Protein AF-A0A7W7WQP0-F1 (afdb_monomer_lite)

Radius of gyration: 25.25 Å; chains: 1; bounding box: 56×18×73 Å

Structure (mmCIF, N/CA/C/O backbone):
data_AF-A0A7W7WQP0-F1
#
_entry.id   AF-A0A7W7WQP0-F1
#
loop_
_atom_site.group_PDB
_atom_site.id
_atom_site.type_symbol
_atom_site.label_atom_id
_atom_site.label_alt_id
_atom_site.label_comp_id
_atom_site.label_asym_id
_atom_site.label_entity_id
_atom_site.label_seq_id
_atom_site.pdbx_PDB_ins_code
_atom_site.Cartn_x
_atom_site.Cartn_y
_atom_site.Cartn_z
_atom_site.occupancy
_atom_site.B_iso_or_equiv
_atom_site.auth_seq_id
_atom_site.auth_comp_id
_atom_site.auth_asym_id
_atom_site.auth_atom_id
_atom_site.pdbx_PDB_model_num
ATOM 1 N N . MET A 1 1 ? 35.896 7.680 -6.991 1.00 35.84 1 MET A N 1
ATOM 2 C CA . MET A 1 1 ? 34.998 7.372 -8.124 1.00 35.84 1 MET A CA 1
ATOM 3 C C . MET A 1 1 ? 33.809 6.607 -7.574 1.00 35.84 1 MET A C 1
ATOM 5 O O . MET A 1 1 ? 33.964 5.443 -7.231 1.00 35.84 1 MET A O 1
ATOM 9 N N . SER A 1 2 ? 32.664 7.264 -7.395 1.00 39.59 2 SER A N 1
ATOM 10 C CA . SER A 1 2 ? 31.436 6.576 -6.987 1.00 39.59 2 SER A CA 1
ATOM 11 C C . SER A 1 2 ? 30.884 5.863 -8.214 1.00 39.59 2 SER A C 1
ATOM 13 O O . SER A 1 2 ? 30.518 6.523 -9.184 1.00 39.59 2 SER A O 1
ATOM 15 N N . GLN A 1 3 ? 30.904 4.530 -8.215 1.00 43.81 3 GLN A N 1
ATOM 16 C CA . GLN A 1 3 ? 30.266 3.764 -9.283 1.00 43.81 3 GLN A CA 1
ATOM 17 C C . GLN A 1 3 ? 28.775 4.133 -9.292 1.00 43.81 3 GLN A C 1
ATOM 19 O O . GLN A 1 3 ? 28.167 4.142 -8.216 1.00 43.81 3 GLN A O 1
ATOM 24 N N . PRO A 1 4 ? 28.179 4.483 -10.447 1.00 50.22 4 PRO A N 1
ATOM 25 C CA . PRO A 1 4 ? 26.743 4.678 -10.508 1.00 50.22 4 PRO A CA 1
ATOM 26 C C . PRO A 1 4 ? 26.103 3.356 -10.095 1.00 50.22 4 PRO A C 1
ATOM 28 O O . PRO A 1 4 ? 26.334 2.321 -10.717 1.00 50.22 4 PRO A O 1
ATOM 31 N N . MET A 1 5 ? 25.348 3.385 -9.002 1.00 43.03 5 MET A N 1
ATOM 32 C CA . MET A 1 5 ? 24.528 2.261 -8.584 1.00 43.03 5 MET A CA 1
ATOM 33 C C . MET A 1 5 ? 23.465 2.068 -9.669 1.00 43.03 5 MET A C 1
ATOM 35 O O . MET A 1 5 ? 22.420 2.715 -9.649 1.00 43.03 5 MET A O 1
ATOM 39 N N . ILE A 1 6 ? 23.752 1.226 -10.663 1.00 59.53 6 ILE A N 1
ATOM 40 C CA . ILE A 1 6 ? 22.734 0.736 -11.586 1.00 59.53 6 ILE A CA 1
ATOM 41 C C . ILE A 1 6 ? 21.932 -0.265 -10.771 1.00 59.53 6 ILE A C 1
ATOM 43 O O . ILE A 1 6 ? 22.272 -1.442 -10.720 1.00 59.53 6 ILE A O 1
ATOM 47 N N . VAL A 1 7 ? 20.910 0.214 -10.063 1.00 62.53 7 V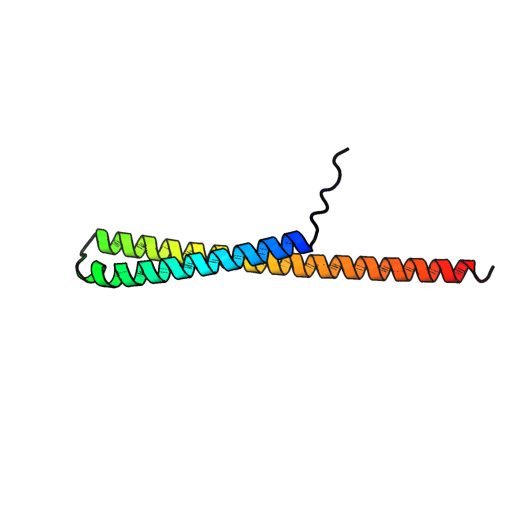AL A N 1
ATOM 48 C CA . VAL A 1 7 ? 19.912 -0.687 -9.494 1.00 62.53 7 VAL A CA 1
ATOM 49 C C . VAL A 1 7 ? 19.200 -1.321 -10.689 1.00 62.53 7 VAL A C 1
ATOM 51 O O . VAL A 1 7 ? 18.604 -0.588 -11.488 1.00 62.53 7 VAL A O 1
ATOM 54 N N . PRO A 1 8 ? 19.280 -2.648 -10.873 1.00 73.00 8 PRO A N 1
ATOM 55 C CA . PRO A 1 8 ? 18.591 -3.310 -11.964 1.00 73.00 8 PRO A CA 1
ATOM 56 C C . PRO A 1 8 ? 17.101 -2.973 -11.899 1.00 73.00 8 PRO A C 1
ATOM 58 O O . PRO A 1 8 ? 16.472 -3.093 -10.849 1.00 73.00 8 PRO A O 1
ATOM 61 N N . ILE A 1 9 ? 16.508 -2.577 -13.026 1.00 71.75 9 ILE A N 1
ATOM 62 C CA . ILE A 1 9 ? 15.070 -2.265 -13.127 1.00 71.75 9 ILE A CA 1
ATOM 63 C C . ILE A 1 9 ? 14.214 -3.411 -12.561 1.00 71.75 9 ILE A C 1
ATOM 65 O O . ILE A 1 9 ? 13.175 -3.173 -11.949 1.00 71.75 9 ILE A O 1
ATOM 69 N N . ALA A 1 10 ? 14.686 -4.652 -12.720 1.00 72.31 10 ALA A N 1
ATOM 70 C CA . ALA A 1 10 ? 14.074 -5.851 -12.163 1.00 72.31 10 ALA A CA 1
ATOM 71 C C . ALA A 1 10 ? 14.004 -5.849 -10.624 1.00 72.31 10 ALA A C 1
ATOM 73 O O . ALA A 1 10 ? 12.999 -6.287 -10.067 1.00 72.31 10 ALA A O 1
ATOM 74 N N . ASP A 1 11 ? 15.024 -5.332 -9.938 1.00 77.50 11 ASP A N 1
ATOM 75 C CA . ASP A 1 11 ? 15.053 -5.264 -8.474 1.00 77.50 11 ASP A CA 1
ATOM 76 C C . ASP A 1 11 ? 14.103 -4.184 -7.955 1.00 77.50 11 ASP A C 1
ATOM 78 O O . ASP A 1 11 ? 13.383 -4.405 -6.982 1.00 77.50 11 ASP A O 1
ATOM 82 N N . ILE A 1 12 ? 14.013 -3.053 -8.662 1.00 74.56 12 ILE A N 1
ATOM 83 C CA . ILE A 1 12 ? 13.042 -1.993 -8.361 1.00 74.56 12 ILE A CA 1
ATOM 84 C C . ILE A 1 12 ? 11.609 -2.508 -8.581 1.00 74.56 12 ILE A C 1
ATOM 86 O O . ILE A 1 12 ? 10.743 -2.325 -7.726 1.00 74.56 12 ILE A O 1
ATOM 90 N N . ALA A 1 13 ? 11.357 -3.213 -9.691 1.00 76.00 13 ALA A N 1
ATOM 91 C CA . ALA A 1 13 ? 10.059 -3.827 -9.984 1.00 76.00 13 ALA A CA 1
ATOM 92 C C . ALA A 1 13 ? 9.651 -4.839 -8.907 1.00 76.00 13 ALA A C 1
ATOM 94 O O . ALA A 1 13 ? 8.510 -4.835 -8.444 1.00 76.00 13 ALA A O 1
ATOM 95 N N . ARG A 1 14 ? 10.601 -5.670 -8.466 1.00 81.69 14 ARG A N 1
ATOM 96 C CA . ARG A 1 14 ? 10.385 -6.646 -7.396 1.00 81.69 14 ARG A CA 1
ATOM 97 C C . ARG A 1 14 ? 10.087 -5.963 -6.065 1.00 81.69 14 ARG A C 1
ATOM 99 O O . ARG A 1 14 ? 9.147 -6.367 -5.392 1.00 81.69 14 ARG A O 1
ATOM 106 N N . ALA A 1 15 ? 10.827 -4.913 -5.709 1.00 78.44 15 ALA A N 1
ATOM 107 C CA . ALA A 1 15 ? 10.573 -4.137 -4.498 1.00 78.44 15 ALA A CA 1
ATOM 108 C C . ALA A 1 15 ? 9.172 -3.501 -4.506 1.00 78.44 15 ALA A C 1
ATOM 110 O O . ALA A 1 15 ? 8.476 -3.556 -3.495 1.00 78.44 15 ALA A O 1
ATOM 111 N N . GLY A 1 16 ? 8.729 -2.971 -5.653 1.00 79.50 16 GLY A N 1
ATOM 112 C CA . GLY A 1 16 ? 7.374 -2.439 -5.822 1.00 79.50 16 GLY A CA 1
ATOM 113 C C . GLY A 1 16 ? 6.286 -3.502 -5.639 1.00 79.50 16 GLY A C 1
ATOM 114 O O . GLY A 1 16 ? 5.323 -3.273 -4.912 1.00 79.50 16 GLY A O 1
ATOM 115 N N . ALA A 1 17 ? 6.462 -4.685 -6.236 1.00 81.69 17 ALA A N 1
ATOM 116 C CA . ALA A 1 17 ? 5.530 -5.802 -6.071 1.00 81.69 17 ALA A CA 1
ATOM 117 C C . ALA A 1 17 ? 5.467 -6.297 -4.614 1.00 81.69 17 ALA A C 1
ATOM 119 O O . ALA A 1 17 ? 4.380 -6.502 -4.078 1.00 81.69 17 ALA A O 1
ATOM 120 N N . THR A 1 18 ? 6.619 -6.430 -3.950 1.00 85.69 18 THR A N 1
ATOM 121 C CA . THR A 1 18 ? 6.692 -6.795 -2.527 1.00 85.69 18 THR A CA 1
ATOM 122 C C . THR A 1 18 ? 6.005 -5.755 -1.645 1.00 85.69 18 THR A C 1
ATOM 124 O O . THR A 1 18 ? 5.254 -6.119 -0.743 1.00 85.69 18 THR A O 1
ATOM 127 N N . PHE A 1 19 ? 6.232 -4.466 -1.908 1.00 82.38 19 PHE A N 1
ATOM 128 C CA . PHE A 1 19 ? 5.587 -3.381 -1.174 1.00 82.38 19 PHE A CA 1
ATOM 129 C C . PHE A 1 19 ? 4.061 -3.440 -1.312 1.00 82.38 19 PHE A C 1
ATOM 131 O O . PHE A 1 19 ? 3.358 -3.374 -0.306 1.00 82.38 19 PHE A O 1
ATOM 138 N N . GLN A 1 20 ? 3.553 -3.639 -2.532 1.00 82.88 20 GLN A N 1
ATOM 139 C CA . GLN A 1 20 ? 2.117 -3.765 -2.783 1.00 82.88 20 GLN A CA 1
ATOM 140 C C . GLN A 1 20 ? 1.514 -4.968 -2.042 1.00 82.88 20 GLN A C 1
ATOM 142 O O . GLN A 1 20 ? 0.495 -4.823 -1.369 1.00 82.88 20 GLN A O 1
ATOM 147 N N . ALA A 1 21 ? 2.180 -6.126 -2.085 1.00 87.69 21 ALA A N 1
ATOM 148 C CA . ALA A 1 21 ? 1.731 -7.326 -1.381 1.00 87.69 21 ALA A CA 1
ATOM 149 C C . ALA A 1 21 ? 1.671 -7.123 0.144 1.00 87.69 21 ALA A C 1
ATOM 151 O O . ALA A 1 21 ? 0.685 -7.490 0.783 1.00 87.69 21 ALA A O 1
ATOM 152 N N . GLN A 1 22 ? 2.688 -6.487 0.737 1.00 86.94 22 GLN A N 1
ATOM 153 C CA . GLN A 1 22 ? 2.665 -6.167 2.168 1.00 86.94 22 GLN A CA 1
ATOM 154 C C . GLN A 1 22 ? 1.568 -5.163 2.521 1.00 86.94 22 GLN A C 1
ATOM 156 O O . GLN A 1 22 ? 0.970 -5.252 3.593 1.00 86.94 22 GLN A O 1
ATOM 161 N N . LEU A 1 23 ? 1.272 -4.224 1.622 1.00 84.31 23 LEU A N 1
ATOM 162 C CA . LEU A 1 23 ? 0.193 -3.270 1.821 1.00 84.31 23 LEU A CA 1
ATOM 163 C C . LEU A 1 23 ? -1.178 -3.956 1.847 1.00 84.31 23 LEU A C 1
ATOM 165 O O . LEU A 1 23 ? -1.994 -3.673 2.724 1.00 84.31 23 LEU A O 1
ATOM 169 N N . GLU A 1 24 ? -1.419 -4.874 0.914 1.00 86.56 24 GLU A N 1
ATOM 170 C CA . GLU A 1 24 ? -2.643 -5.677 0.849 1.00 86.56 24 GLU A CA 1
ATOM 171 C C . GLU A 1 24 ? -2.801 -6.563 2.090 1.00 86.56 24 GLU A C 1
ATOM 173 O O . GLU A 1 24 ? -3.888 -6.637 2.675 1.00 86.56 24 GLU A O 1
ATOM 178 N N . GLU A 1 25 ? -1.709 -7.179 2.549 1.00 90.00 25 GLU A N 1
ATOM 179 C CA . GLU A 1 25 ? -1.692 -7.956 3.787 1.00 90.00 25 GLU A CA 1
ATOM 180 C C . GLU A 1 25 ? -2.030 -7.080 5.001 1.00 90.00 25 GLU A C 1
ATOM 182 O O . GLU A 1 25 ? -2.880 -7.438 5.823 1.00 90.00 25 GLU A O 1
ATOM 187 N N . MET A 1 26 ? -1.413 -5.904 5.100 1.00 84.62 26 MET A N 1
ATOM 188 C CA . MET A 1 26 ? -1.671 -4.947 6.169 1.00 84.62 26 MET A CA 1
ATOM 189 C C . MET A 1 26 ? -3.144 -4.506 6.169 1.00 84.62 26 MET A C 1
ATOM 191 O O . MET A 1 26 ? -3.799 -4.536 7.210 1.00 84.62 26 MET A O 1
ATOM 195 N N . GLN A 1 27 ? -3.711 -4.185 5.003 1.00 86.00 27 GLN A N 1
ATOM 196 C CA . GLN A 1 27 ? -5.134 -3.862 4.865 1.00 86.00 27 GLN A CA 1
ATOM 197 C C . GLN A 1 27 ? -6.050 -5.025 5.259 1.00 86.00 27 GLN A C 1
ATOM 199 O O . GLN A 1 27 ? -7.104 -4.808 5.855 1.00 86.00 27 GLN A O 1
ATOM 204 N N . SER A 1 28 ? -5.676 -6.263 4.936 1.00 90.50 28 SER A N 1
ATOM 205 C CA . SER A 1 28 ? -6.415 -7.453 5.365 1.00 90.50 28 SER A CA 1
ATOM 206 C C . SER A 1 28 ? -6.448 -7.570 6.890 1.00 90.50 28 SER A C 1
ATOM 208 O O . SER A 1 28 ? -7.524 -7.665 7.483 1.00 90.50 28 SER A O 1
ATOM 210 N N . ARG A 1 29 ? -5.285 -7.454 7.543 1.00 87.88 29 AR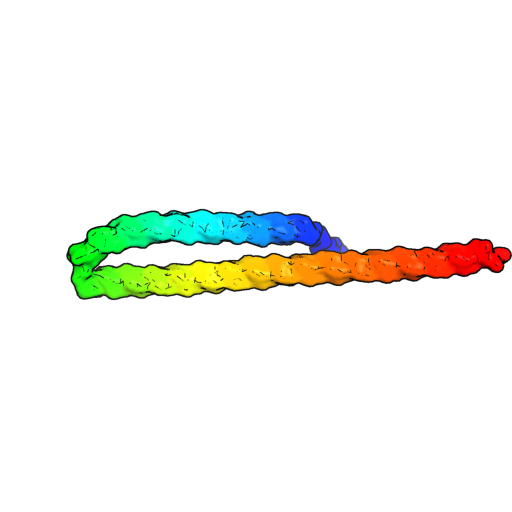G A N 1
ATOM 211 C CA . ARG A 1 29 ? -5.165 -7.502 9.009 1.00 87.88 29 ARG A CA 1
ATOM 212 C C . ARG A 1 29 ? -5.991 -6.411 9.687 1.00 87.88 29 ARG A C 1
ATOM 214 O O . ARG A 1 29 ? -6.631 -6.678 10.702 1.00 87.88 29 ARG A O 1
ATOM 221 N N . LEU A 1 30 ? -6.033 -5.207 9.117 1.00 84.88 30 LEU A N 1
ATOM 222 C CA . LEU A 1 30 ? -6.891 -4.154 9.653 1.00 84.88 30 LEU A CA 1
ATOM 223 C C . LEU A 1 30 ? -8.364 -4.362 9.405 1.00 84.88 30 LEU A C 1
ATOM 225 O O . LEU A 1 30 ? -9.127 -4.030 10.294 1.00 84.88 30 LEU A O 1
ATOM 229 N N . ARG A 1 31 ? -8.787 -4.949 8.287 1.00 87.06 31 ARG A N 1
ATOM 230 C CA . ARG A 1 31 ? -10.199 -5.325 8.126 1.00 87.06 31 ARG A CA 1
ATOM 231 C C . ARG A 1 31 ? -10.636 -6.337 9.184 1.00 87.06 31 ARG A C 1
ATOM 233 O O . ARG A 1 31 ? -11.731 -6.213 9.721 1.00 87.06 31 ARG A O 1
ATOM 240 N N . VAL A 1 32 ? -9.770 -7.290 9.531 1.00 89.44 32 VAL A N 1
ATOM 241 C CA . VAL A 1 32 ? -10.027 -8.233 10.633 1.00 89.44 32 VAL A CA 1
ATOM 242 C C . VAL A 1 32 ? -10.129 -7.494 11.969 1.00 89.44 32 VAL A C 1
ATOM 244 O O . VAL A 1 32 ? -11.075 -7.719 12.723 1.00 89.44 32 VAL A O 1
ATOM 247 N N . LEU A 1 33 ? -9.194 -6.580 12.250 1.00 85.31 33 LEU A N 1
ATOM 248 C CA . LEU A 1 33 ? -9.237 -5.762 13.462 1.00 85.31 33 LEU A CA 1
ATOM 249 C C . LEU A 1 33 ? -10.480 -4.861 13.503 1.00 85.31 33 LEU A C 1
ATOM 251 O O . LEU A 1 33 ? -11.120 -4.770 14.542 1.00 85.31 33 LEU A O 1
ATOM 255 N N . GLU A 1 34 ? -10.841 -4.221 12.391 1.00 86.50 34 GLU A N 1
ATOM 256 C CA . GLU A 1 34 ? -12.046 -3.401 12.257 1.00 86.50 34 GLU A CA 1
ATOM 257 C C . GLU A 1 34 ? -13.291 -4.229 12.544 1.00 86.50 34 GLU A C 1
ATOM 259 O O . GLU A 1 34 ? -14.082 -3.821 13.378 1.00 86.50 34 GLU A O 1
ATOM 264 N N . SER A 1 35 ? -13.427 -5.423 11.963 1.00 87.94 35 SER A N 1
ATOM 265 C CA . SER A 1 35 ? -14.577 -6.296 12.227 1.00 87.94 35 SER A CA 1
ATOM 266 C C . SER A 1 35 ? -14.707 -6.659 13.708 1.00 87.94 35 SER A C 1
ATOM 268 O O . SER A 1 35 ? -15.806 -6.644 14.255 1.00 87.94 35 SER A O 1
ATOM 270 N N . PHE A 1 36 ? -13.590 -6.975 14.366 1.00 87.69 36 PHE A N 1
ATOM 271 C CA . PHE A 1 36 ? -13.570 -7.306 15.790 1.00 87.69 36 PHE A CA 1
ATOM 272 C C . PHE A 1 36 ? -13.902 -6.100 16.680 1.00 87.69 36 PHE A C 1
ATOM 274 O O . PHE A 1 36 ? -14.559 -6.223 17.715 1.00 87.69 36 PHE A O 1
ATOM 281 N N . MET A 1 37 ? -13.425 -4.920 16.286 1.00 84.62 37 MET A N 1
ATOM 282 C CA . MET A 1 37 ? -13.640 -3.679 17.020 1.00 84.62 37 MET A CA 1
ATOM 283 C C . MET A 1 37 ? -15.032 -3.107 16.766 1.00 84.62 37 MET A C 1
ATOM 285 O O . MET A 1 37 ? -15.612 -2.569 17.698 1.00 84.62 37 MET A O 1
ATOM 289 N N . ASP A 1 38 ? -15.605 -3.261 15.573 1.00 83.56 38 ASP A N 1
ATOM 290 C CA . ASP A 1 38 ? -16.962 -2.819 15.243 1.00 83.56 38 ASP A CA 1
ATOM 291 C C . ASP A 1 38 ? -17.982 -3.532 16.143 1.00 83.56 38 ASP A C 1
ATOM 293 O O . ASP A 1 38 ? -18.846 -2.872 16.714 1.00 83.56 38 ASP A O 1
ATOM 297 N N . GLU A 1 39 ? -17.817 -4.836 16.386 1.00 84.25 39 GLU A N 1
ATOM 298 C CA . GLU A 1 39 ? -18.673 -5.610 17.296 1.00 84.25 39 GLU A CA 1
ATOM 299 C C . GLU A 1 39 ? -18.582 -5.114 18.753 1.00 84.25 39 GLU A C 1
ATOM 301 O O . GLU A 1 39 ? -19.592 -4.978 19.442 1.00 84.25 39 GLU A O 1
ATOM 306 N N . ARG A 1 40 ? -17.379 -4.755 19.219 1.00 81.69 40 ARG A N 1
ATOM 307 C CA . ARG A 1 40 ? -17.151 -4.255 20.590 1.00 81.69 40 ARG A CA 1
ATOM 308 C C . ARG A 1 40 ? -17.461 -2.775 20.772 1.00 81.69 40 ARG A C 1
ATOM 310 O O . ARG A 1 40 ? -17.856 -2.357 21.855 1.00 81.69 40 ARG A O 1
ATOM 317 N N . SER A 1 41 ? -17.295 -1.978 19.726 1.00 81.94 41 SER A N 1
ATOM 318 C CA . SER A 1 41 ? -17.531 -0.535 19.753 1.00 81.94 41 SER A CA 1
ATOM 319 C C . SER A 1 41 ? -19.016 -0.190 19.838 1.00 81.94 41 SER A C 1
ATOM 321 O O . SER A 1 41 ? -19.354 0.936 20.198 1.00 81.94 41 SER A O 1
ATOM 323 N N . GLN A 1 42 ? -19.909 -1.154 19.585 1.00 81.81 42 GLN A N 1
ATOM 324 C CA . GLN A 1 42 ? -21.344 -1.000 19.837 1.00 81.81 42 GLN A CA 1
ATOM 325 C C . GLN A 1 42 ? -21.651 -0.693 21.304 1.00 81.81 42 GLN A C 1
ATOM 327 O O . GLN A 1 42 ? -22.641 -0.025 21.583 1.00 81.81 42 GLN A O 1
ATOM 332 N N . THR A 1 43 ? -20.797 -1.131 22.233 1.00 85.62 43 THR A N 1
ATOM 333 C CA . THR A 1 43 ? -20.939 -0.832 23.664 1.00 85.62 43 THR A CA 1
ATOM 334 C C . THR A 1 43 ? -20.102 0.372 24.101 1.00 85.62 43 THR A C 1
ATOM 336 O O . THR A 1 43 ? -20.023 0.658 25.294 1.00 85.62 43 THR A O 1
ATOM 339 N N . TRP A 1 44 ? -19.397 1.032 23.176 1.00 85.94 44 TRP A N 1
ATOM 340 C CA . TRP A 1 44 ? -18.574 2.201 23.471 1.00 85.94 44 TRP A CA 1
ATOM 341 C C . TRP A 1 44 ? -19.371 3.466 23.184 1.00 85.94 44 TRP A C 1
ATOM 343 O O . TRP A 1 44 ? -19.846 3.663 22.068 1.00 85.94 44 TRP A O 1
ATOM 353 N N . ASP A 1 45 ? -19.427 4.365 24.160 1.00 84.81 45 ASP A N 1
ATOM 354 C CA . ASP A 1 45 ? -20.027 5.687 24.007 1.00 84.81 45 ASP A CA 1
ATOM 355 C C . ASP A 1 45 ? -19.009 6.805 24.257 1.00 84.81 45 ASP A C 1
ATOM 357 O O . ASP A 1 45 ? -17.971 6.627 24.902 1.00 84.81 45 ASP A O 1
ATOM 361 N N . GLY A 1 46 ? -19.306 7.983 23.707 1.00 87.50 46 GLY A N 1
ATOM 362 C CA . GLY A 1 46 ? -18.525 9.198 23.923 1.00 87.50 46 GLY A CA 1
ATOM 363 C C . GLY A 1 46 ? -17.119 9.158 23.312 1.00 87.50 46 GLY A C 1
ATOM 364 O O . GLY A 1 46 ? -16.931 8.841 22.134 1.00 87.50 46 GLY A O 1
ATOM 365 N N . ALA A 1 47 ? -16.117 9.538 24.109 1.00 89.00 47 ALA A N 1
ATOM 366 C CA . ALA A 1 47 ? -14.758 9.807 23.637 1.00 89.00 47 ALA A CA 1
ATOM 367 C C . ALA A 1 47 ? -14.064 8.584 23.009 1.00 89.00 47 ALA A C 1
ATOM 369 O O . ALA A 1 47 ? -13.335 8.739 22.031 1.00 89.00 47 ALA A O 1
ATOM 370 N N . SER A 1 48 ? -14.313 7.370 23.511 1.00 86.69 48 SER A N 1
ATOM 371 C CA . SER A 1 48 ? -13.663 6.154 22.997 1.00 86.69 48 SER A CA 1
ATOM 372 C C . SER A 1 48 ? -14.134 5.789 21.588 1.00 86.69 48 SER A C 1
ATOM 374 O O . SER A 1 48 ? -13.321 5.422 20.739 1.00 86.69 48 SER A O 1
ATOM 376 N N . LYS A 1 49 ? -15.432 5.954 21.300 1.00 86.94 49 LYS A N 1
ATOM 377 C CA . LYS A 1 49 ? -15.992 5.743 19.957 1.00 86.94 49 LYS A CA 1
ATOM 378 C C . LYS A 1 49 ? -15.471 6.783 18.967 1.00 86.94 49 LYS A C 1
ATOM 380 O O . LYS A 1 49 ? -15.093 6.437 17.847 1.00 86.94 49 LYS A O 1
ATOM 385 N N . ALA A 1 50 ? -15.396 8.044 19.392 1.00 88.94 50 ALA A N 1
ATOM 386 C CA . ALA A 1 50 ? -14.823 9.119 18.586 1.00 88.94 50 ALA A CA 1
ATOM 387 C C . ALA A 1 50 ? -13.334 8.874 18.275 1.00 88.94 50 ALA A C 1
ATOM 389 O O . ALA A 1 50 ? -12.926 8.978 17.119 1.00 88.94 50 ALA A O 1
ATOM 390 N N . ALA A 1 51 ? -12.540 8.476 19.275 1.00 89.19 51 ALA A N 1
ATOM 391 C CA . ALA A 1 51 ? -11.123 8.157 19.101 1.00 89.19 51 ALA A CA 1
ATOM 392 C C . ALA A 1 51 ? -10.909 6.974 18.146 1.00 89.19 51 ALA A C 1
ATOM 394 O O . ALA A 1 51 ? -10.078 7.058 17.242 1.00 89.19 51 ALA A O 1
ATOM 395 N N . TYR A 1 52 ? -11.693 5.901 18.296 1.00 87.44 52 TYR A N 1
ATOM 396 C CA . TYR A 1 52 ? -11.653 4.757 17.384 1.00 87.44 52 TYR A CA 1
ATOM 397 C C . TYR A 1 52 ? -11.976 5.163 15.943 1.00 87.44 52 TYR A C 1
ATOM 399 O O . TYR A 1 52 ? -11.229 4.834 15.023 1.00 87.44 52 TYR A O 1
ATOM 407 N N . THR A 1 53 ? -13.044 5.937 15.753 1.00 87.50 53 THR A N 1
ATOM 408 C CA . THR A 1 53 ? -13.460 6.417 14.427 1.00 87.50 53 THR A CA 1
ATOM 409 C C . THR A 1 53 ? -12.377 7.298 13.793 1.00 87.50 53 THR A C 1
ATOM 411 O O . THR A 1 53 ? -12.062 7.143 12.615 1.00 87.50 53 THR A O 1
ATOM 414 N N . GLY A 1 54 ? -11.745 8.173 14.584 1.00 90.88 54 GLY A N 1
ATOM 415 C CA . GLY A 1 54 ? -10.629 9.005 14.134 1.00 90.88 54 GLY A CA 1
ATOM 416 C C . GLY A 1 54 ? -9.409 8.186 13.708 1.00 90.88 54 GLY A C 1
ATOM 417 O O . GLY A 1 54 ? -8.868 8.411 12.625 1.00 90.88 54 GLY A O 1
ATOM 418 N N . LEU A 1 55 ? -9.005 7.199 14.514 1.00 88.88 55 LEU A N 1
ATOM 419 C CA . LEU A 1 55 ? -7.906 6.288 14.175 1.00 88.88 55 LEU A CA 1
ATOM 420 C C . LEU A 1 55 ? -8.208 5.483 12.908 1.00 88.88 55 LEU A C 1
ATOM 422 O O . LEU A 1 55 ? -7.347 5.370 12.036 1.00 88.88 55 LEU A O 1
ATOM 426 N N . ARG A 1 56 ? -9.440 4.982 12.771 1.00 86.56 56 ARG A N 1
ATOM 427 C CA . ARG A 1 56 ? -9.899 4.269 11.575 1.00 86.56 56 ARG A CA 1
ATOM 428 C C . ARG A 1 56 ? -9.763 5.133 10.322 1.00 86.56 56 ARG A C 1
ATOM 430 O O . ARG A 1 56 ? -9.226 4.687 9.311 1.00 86.56 56 ARG A O 1
ATOM 437 N N . GLN A 1 57 ? -10.193 6.388 10.391 1.00 89.88 57 GLN A N 1
ATOM 438 C CA . GLN A 1 57 ? -10.129 7.296 9.249 1.00 89.88 57 GLN A CA 1
ATOM 439 C C . GLN A 1 57 ? -8.692 7.701 8.890 1.00 89.88 57 GLN A C 1
ATOM 441 O O . GLN A 1 57 ? -8.336 7.745 7.708 1.00 89.88 57 GLN A O 1
ATOM 446 N N . GLN A 1 58 ? -7.844 7.953 9.892 1.00 89.62 58 GLN A N 1
ATOM 447 C CA . GLN A 1 58 ? -6.415 8.208 9.678 1.00 89.62 58 GLN A CA 1
ATOM 448 C C . GLN A 1 58 ? -5.740 7.015 9.006 1.00 89.62 58 GLN A C 1
ATOM 450 O O . GLN A 1 58 ? -4.994 7.186 8.041 1.00 89.62 58 GLN A O 1
ATOM 455 N N . TRP A 1 59 ? -6.061 5.807 9.467 1.00 84.88 59 TRP A N 1
ATOM 456 C CA . TRP A 1 59 ? -5.551 4.584 8.877 1.00 84.88 59 TRP A CA 1
ATOM 457 C C . TRP A 1 59 ? -5.939 4.448 7.403 1.00 84.88 59 TRP A C 1
ATOM 459 O O . TRP A 1 59 ? -5.079 4.239 6.547 1.00 84.88 59 TRP A O 1
ATOM 469 N N . GLN A 1 60 ? -7.229 4.595 7.091 1.00 85.31 60 GLN A N 1
ATOM 470 C CA . GLN A 1 60 ? -7.731 4.494 5.718 1.00 85.31 60 GLN A CA 1
ATOM 471 C C . GLN A 1 60 ? -7.064 5.521 4.797 1.00 85.31 60 GLN A C 1
ATOM 473 O O . GLN A 1 60 ? -6.654 5.178 3.688 1.00 85.31 60 GLN A O 1
ATOM 478 N N . THR A 1 61 ? -6.878 6.748 5.284 1.00 90.38 61 THR A N 1
ATOM 479 C CA . THR A 1 61 ? -6.176 7.808 4.549 1.00 90.38 61 THR A CA 1
ATOM 480 C C . THR A 1 61 ? -4.719 7.424 4.275 1.00 90.38 61 THR A C 1
ATOM 482 O O . THR A 1 61 ? -4.260 7.506 3.135 1.00 90.38 61 THR A O 1
ATOM 485 N N . GLY A 1 62 ? -3.993 6.944 5.289 1.00 87.94 62 GLY A N 1
ATOM 486 C CA . GLY A 1 62 ? -2.608 6.494 5.130 1.00 87.94 62 GLY A CA 1
ATOM 487 C C . GLY A 1 62 ? -2.481 5.311 4.166 1.00 87.94 62 GLY A C 1
ATOM 488 O O . GLY A 1 62 ? -1.604 5.295 3.304 1.00 87.94 62 GLY A O 1
ATOM 489 N N . ALA A 1 63 ? -3.403 4.349 4.231 1.00 84.38 63 ALA A N 1
ATOM 490 C CA . ALA A 1 63 ? -3.426 3.203 3.327 1.00 84.38 63 ALA A CA 1
ATOM 491 C C . ALA A 1 63 ? -3.687 3.609 1.863 1.00 84.38 63 ALA A C 1
ATOM 493 O O . ALA A 1 63 ? -3.101 3.024 0.949 1.00 84.38 63 ALA A O 1
ATOM 494 N N . GLN A 1 64 ? -4.536 4.612 1.619 1.00 86.38 64 GLN A N 1
ATOM 495 C CA . GLN A 1 64 ? -4.746 5.175 0.280 1.00 86.38 64 GLN A CA 1
ATOM 496 C C . GLN A 1 64 ? -3.486 5.874 -0.242 1.00 86.38 64 GLN A C 1
ATOM 498 O O . GLN A 1 64 ? -3.090 5.651 -1.385 1.00 86.38 64 GLN A O 1
ATOM 503 N N . GLN A 1 65 ? -2.816 6.664 0.601 1.00 88.88 65 GLN A N 1
ATOM 504 C CA . GLN A 1 65 ? -1.565 7.337 0.236 1.00 88.88 65 GLN A CA 1
ATOM 505 C C . GLN A 1 65 ? -0.463 6.335 -0.120 1.00 88.88 65 GLN A C 1
ATOM 507 O O . GLN A 1 65 ? 0.210 6.494 -1.138 1.00 88.88 65 GLN A O 1
ATOM 512 N N . LEU A 1 66 ? -0.309 5.271 0.670 1.00 83.19 66 LEU A N 1
ATOM 513 C CA . LEU A 1 66 ? 0.674 4.228 0.392 1.00 83.19 66 LEU A CA 1
ATOM 514 C C . LEU A 1 66 ? 0.364 3.476 -0.911 1.00 83.19 66 LEU A C 1
ATOM 516 O O . LEU A 1 66 ? 1.281 3.237 -1.694 1.00 83.19 66 LEU A O 1
ATOM 520 N N . ASN A 1 67 ? -0.910 3.180 -1.201 1.00 84.00 67 ASN A N 1
ATOM 521 C CA . ASN A 1 67 ? -1.297 2.619 -2.502 1.00 84.00 67 ASN A CA 1
ATOM 522 C C . ASN A 1 67 ? -0.909 3.547 -3.652 1.00 84.00 67 ASN A C 1
ATOM 524 O O . ASN A 1 67 ? -0.341 3.100 -4.645 1.00 84.00 67 ASN A O 1
ATOM 528 N N . GLN A 1 68 ? -1.176 4.847 -3.513 1.00 87.06 68 GLN A N 1
ATOM 529 C CA . GLN A 1 68 ? -0.827 5.813 -4.547 1.00 87.06 68 GLN A CA 1
ATOM 530 C C . GLN A 1 68 ? 0.686 5.855 -4.792 1.00 87.06 68 GLN A C 1
ATOM 532 O O . GLN A 1 68 ? 1.120 5.921 -5.942 1.00 87.06 68 GLN A O 1
ATOM 537 N N . ILE A 1 69 ? 1.495 5.772 -3.733 1.00 84.62 69 ILE A N 1
ATOM 538 C CA . ILE A 1 69 ? 2.955 5.680 -3.844 1.00 84.62 69 ILE A CA 1
ATOM 539 C C . ILE A 1 69 ? 3.356 4.406 -4.598 1.00 84.62 69 ILE A C 1
ATOM 541 O O . ILE A 1 69 ? 4.162 4.492 -5.524 1.00 84.62 69 ILE A O 1
ATOM 545 N N . GLY A 1 70 ? 2.766 3.255 -4.263 1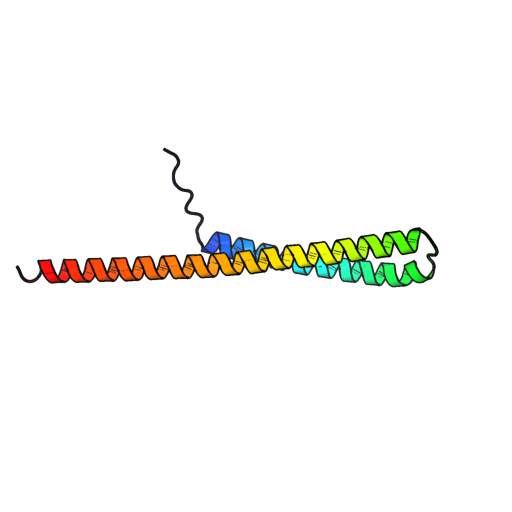.00 81.31 70 GLY A N 1
ATOM 546 C CA . GLY A 1 70 ? 3.015 1.985 -4.954 1.00 81.31 70 GLY A CA 1
ATOM 547 C C . GLY A 1 70 ? 2.694 2.051 -6.452 1.00 81.31 70 GLY A C 1
ATOM 548 O O . GLY A 1 70 ? 3.527 1.691 -7.286 1.00 81.31 70 GLY A O 1
ATOM 549 N N . VAL A 1 71 ? 1.530 2.603 -6.809 1.00 83.94 71 VAL A N 1
ATOM 550 C CA . VAL A 1 71 ? 1.109 2.803 -8.207 1.00 83.94 71 VAL A CA 1
ATOM 551 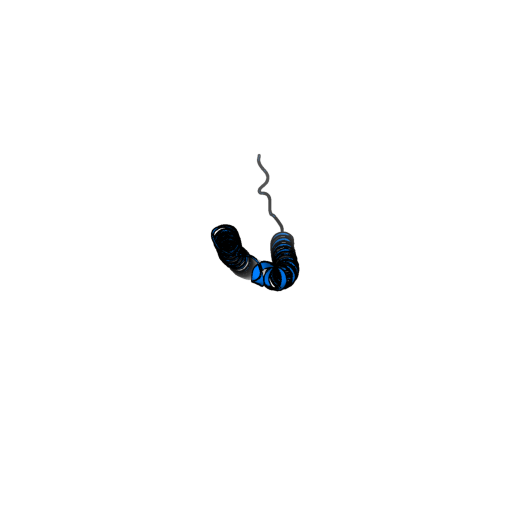C C . VAL A 1 71 ? 2.058 3.747 -8.947 1.00 83.94 71 VAL A C 1
ATOM 553 O O . VAL A 1 71 ? 2.493 3.442 -10.060 1.00 83.94 71 VAL A O 1
ATOM 556 N N . ASN A 1 72 ? 2.427 4.872 -8.329 1.00 84.75 72 ASN A N 1
ATOM 557 C CA . ASN A 1 72 ? 3.364 5.832 -8.915 1.00 84.75 72 ASN A CA 1
ATOM 558 C C . ASN A 1 72 ? 4.735 5.190 -9.163 1.00 84.75 72 ASN A C 1
ATOM 560 O O . ASN A 1 72 ? 5.341 5.399 -10.215 1.00 84.75 72 ASN A O 1
ATOM 564 N N . PHE A 1 73 ? 5.203 4.377 -8.216 1.00 80.44 73 PHE A N 1
ATOM 565 C CA . PHE A 1 73 ? 6.465 3.659 -8.318 1.00 80.44 73 PHE A CA 1
ATOM 566 C C . PHE A 1 73 ? 6.443 2.646 -9.469 1.00 80.44 73 PHE A C 1
ATOM 568 O O . PHE A 1 73 ? 7.330 2.664 -10.323 1.00 80.44 73 PHE A O 1
ATOM 575 N N . ALA A 1 74 ? 5.384 1.837 -9.575 1.00 78.31 74 ALA A N 1
ATOM 576 C CA . ALA A 1 74 ? 5.193 0.911 -10.691 1.00 78.31 74 ALA A CA 1
ATOM 577 C C . ALA A 1 74 ? 5.152 1.639 -12.049 1.00 78.31 74 ALA A C 1
ATOM 579 O O . ALA A 1 74 ? 5.790 1.210 -13.016 1.00 78.31 74 ALA A O 1
ATOM 580 N N . GLY A 1 75 ? 4.461 2.782 -12.117 1.00 82.94 75 GLY A N 1
ATOM 581 C CA . GLY A 1 75 ? 4.408 3.629 -13.308 1.00 82.94 75 GLY A CA 1
ATOM 582 C C . GLY A 1 75 ? 5.782 4.162 -13.724 1.00 82.94 75 GLY A C 1
ATOM 583 O O . GLY A 1 75 ? 6.152 4.068 -14.899 1.00 82.94 75 GLY A O 1
ATOM 584 N N . ALA A 1 76 ? 6.565 4.661 -12.763 1.00 82.69 76 ALA A N 1
ATOM 585 C CA . ALA A 1 76 ? 7.917 5.167 -12.994 1.00 82.69 76 ALA A CA 1
ATOM 586 C C . ALA A 1 76 ? 8.864 4.069 -13.507 1.00 82.69 76 ALA A C 1
ATOM 588 O O . ALA A 1 76 ? 9.616 4.296 -14.456 1.00 82.69 76 ALA A O 1
ATOM 589 N N . ILE A 1 77 ? 8.777 2.856 -12.956 1.00 80.88 77 ILE A N 1
ATOM 590 C CA . ILE A 1 77 ? 9.560 1.696 -13.412 1.00 80.88 77 ILE A CA 1
ATOM 591 C C . ILE A 1 77 ? 9.180 1.305 -14.837 1.00 80.88 77 ILE A C 1
ATOM 593 O O . ILE A 1 77 ? 10.052 1.059 -15.673 1.00 80.88 77 ILE A O 1
ATOM 597 N N . GLY A 1 78 ? 7.881 1.269 -15.141 1.00 80.88 78 GLY A N 1
ATOM 598 C CA . GLY A 1 78 ? 7.397 0.995 -16.491 1.00 80.88 78 GLY A CA 1
ATOM 599 C C . GLY A 1 78 ? 7.909 2.026 -17.499 1.00 80.88 78 GLY A C 1
ATOM 600 O O . GLY A 1 78 ? 8.333 1.658 -18.595 1.00 80.88 78 GLY A O 1
ATOM 601 N N . ALA A 1 79 ? 7.921 3.308 -17.122 1.00 83.62 79 ALA A N 1
ATOM 602 C CA . ALA A 1 79 ? 8.483 4.378 -17.940 1.00 83.62 79 ALA A CA 1
ATOM 603 C C . ALA A 1 79 ? 9.996 4.209 -18.145 1.00 83.62 79 ALA A C 1
ATOM 605 O O . ALA A 1 79 ? 10.444 4.201 -19.290 1.00 83.62 79 ALA A O 1
ATOM 606 N N . ALA A 1 80 ? 10.761 3.978 -17.075 1.00 79.62 80 ALA A N 1
ATOM 607 C CA . ALA A 1 80 ? 12.201 3.737 -17.152 1.00 79.62 80 ALA A CA 1
ATOM 608 C C . ALA A 1 80 ? 12.526 2.538 -18.059 1.00 79.62 80 ALA A C 1
ATOM 610 O O . ALA A 1 80 ? 13.354 2.647 -18.959 1.00 79.62 80 ALA A O 1
ATOM 611 N N . SER A 1 81 ? 11.803 1.426 -17.903 1.00 78.56 81 SER A N 1
ATOM 612 C CA . SER A 1 81 ? 11.964 0.213 -18.720 1.00 78.56 81 SER A CA 1
ATOM 613 C C . SER A 1 81 ? 11.750 0.458 -20.213 1.00 78.56 81 SER A C 1
ATOM 615 O O . SER A 1 81 ? 12.407 -0.165 -21.047 1.00 78.56 81 SER A O 1
ATOM 617 N N . ARG A 1 82 ? 10.790 1.320 -20.571 1.00 83.88 82 ARG A N 1
ATOM 618 C CA . ARG A 1 82 ? 10.540 1.702 -21.968 1.00 83.88 82 ARG A CA 1
ATOM 619 C C . ARG A 1 82 ? 11.651 2.600 -22.497 1.00 83.88 82 ARG A C 1
ATOM 621 O O . ARG A 1 82 ? 12.140 2.349 -23.592 1.00 83.88 82 ARG A O 1
ATOM 628 N N . SER A 1 83 ? 12.076 3.591 -21.715 1.00 82.75 83 SER A N 1
ATOM 629 C CA . SER A 1 83 ? 13.167 4.492 -22.096 1.00 82.75 83 SER A CA 1
ATOM 630 C C . SER A 1 83 ? 14.477 3.742 -22.332 1.00 82.75 83 SER A C 1
ATOM 632 O O . SER A 1 83 ? 15.147 4.008 -23.324 1.00 82.75 83 SER A O 1
ATOM 634 N N . PHE A 1 84 ? 14.816 2.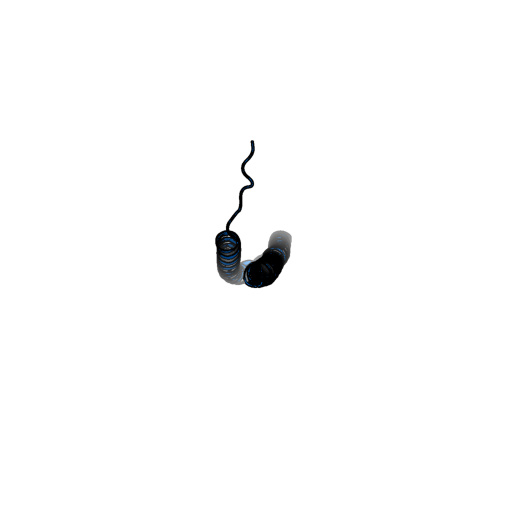771 -21.476 1.00 78.25 84 PHE A N 1
ATOM 635 C CA . PHE A 1 84 ? 16.009 1.938 -21.655 1.00 78.25 84 PHE A CA 1
ATOM 636 C C . PHE A 1 84 ? 15.960 1.124 -22.950 1.00 78.25 84 PHE A C 1
ATOM 638 O O . PHE A 1 84 ? 16.903 1.190 -23.733 1.00 78.25 84 PHE A O 1
ATOM 645 N N . ARG A 1 85 ? 14.843 0.434 -23.220 1.00 81.38 85 ARG A N 1
ATOM 646 C CA . ARG A 1 85 ? 14.665 -0.330 -24.467 1.00 81.38 85 ARG A CA 1
ATOM 647 C C . ARG A 1 85 ? 14.775 0.550 -25.711 1.00 81.38 85 ARG A C 1
ATOM 649 O O . ARG A 1 85 ? 15.483 0.194 -26.642 1.00 81.38 85 ARG A O 1
ATOM 656 N N . GLN A 1 86 ? 14.160 1.733 -25.698 1.00 84.44 86 GLN A N 1
ATOM 657 C CA . GLN A 1 86 ? 14.277 2.680 -26.812 1.00 84.44 86 GLN A CA 1
ATOM 658 C C . GLN A 1 86 ? 15.715 3.178 -27.015 1.00 84.44 86 GLN A C 1
ATOM 660 O O . GLN A 1 86 ? 16.141 3.384 -28.150 1.00 84.44 86 GLN A O 1
ATOM 665 N N . ALA A 1 87 ? 16.471 3.400 -25.935 1.00 79.06 87 ALA A N 1
ATOM 666 C CA . ALA A 1 87 ? 17.877 3.788 -26.036 1.00 79.06 87 ALA A CA 1
ATOM 667 C C . ALA A 1 87 ? 18.728 2.656 -26.636 1.00 79.06 87 ALA A C 1
ATOM 669 O O . ALA A 1 87 ? 19.587 2.911 -27.478 1.00 79.06 87 ALA A O 1
ATOM 670 N N . GLU A 1 88 ? 18.466 1.415 -26.229 1.00 78.31 88 GLU A N 1
ATOM 671 C CA . GLU A 1 88 ? 19.138 0.227 -26.752 1.00 78.31 88 GLU A CA 1
ATOM 672 C C . GLU A 1 88 ? 18.837 0.012 -28.241 1.00 78.31 88 GLU A C 1
ATOM 674 O O . GLU A 1 88 ? 19.769 -0.120 -29.031 1.00 78.31 88 GLU A O 1
ATOM 679 N N . GLU A 1 89 ? 17.569 0.095 -28.652 1.00 84.69 89 GLU A N 1
ATOM 680 C CA . GLU A 1 89 ? 17.154 0.024 -30.061 1.00 84.69 89 GLU A CA 1
ATOM 681 C C . GLU A 1 89 ? 17.865 1.085 -30.912 1.00 84.69 89 GLU A C 1
ATOM 683 O O . GLU A 1 89 ? 18.467 0.762 -31.937 1.00 84.69 89 GLU A O 1
ATOM 688 N N . ARG A 1 90 ? 17.894 2.346 -30.457 1.00 82.50 90 ARG A N 1
ATOM 689 C CA . ARG A 1 90 ? 18.601 3.431 -31.162 1.00 82.50 90 ARG A CA 1
ATOM 690 C C . ARG A 1 90 ? 20.101 3.177 -31.277 1.00 82.50 90 ARG A C 1
ATOM 692 O O . ARG A 1 90 ? 20.691 3.473 -32.318 1.00 82.50 90 ARG A O 1
ATOM 699 N N . ASN A 1 91 ? 20.723 2.637 -30.231 1.00 76.81 91 ASN A N 1
ATOM 700 C CA . ASN A 1 91 ? 22.140 2.287 -30.260 1.00 76.81 91 ASN A CA 1
ATOM 701 C C . ASN A 1 91 ? 22.411 1.145 -31.247 1.00 76.81 91 ASN A C 1
ATOM 703 O O . ASN A 1 91 ? 23.343 1.244 -32.045 1.00 76.81 91 ASN A O 1
ATOM 707 N N . LEU A 1 92 ? 21.579 0.101 -31.254 1.00 84.94 92 LEU A N 1
ATOM 708 C CA . LEU A 1 92 ? 21.682 -1.009 -32.206 1.00 84.94 92 LEU A CA 1
ATOM 709 C C . LEU A 1 92 ? 21.497 -0.529 -33.652 1.00 84.94 92 LEU A C 1
ATOM 711 O O . LEU A 1 92 ? 22.283 -0.888 -34.531 1.00 84.94 92 LEU A O 1
ATOM 715 N N . GLU A 1 93 ? 20.527 0.350 -33.906 1.00 85.62 93 GLU A N 1
ATOM 716 C CA . GLU A 1 93 ? 20.345 0.977 -35.215 1.00 85.62 93 GLU A CA 1
ATOM 717 C C . GLU A 1 93 ? 21.566 1.800 -35.641 1.00 85.62 93 GLU A C 1
ATOM 719 O O . GLU A 1 93 ? 21.977 1.741 -36.802 1.00 85.62 93 GLU A O 1
ATOM 724 N N . ALA A 1 94 ? 22.154 2.582 -34.734 1.00 81.50 94 ALA A N 1
ATOM 725 C CA . ALA A 1 94 ? 23.345 3.377 -35.023 1.00 81.50 94 ALA A CA 1
ATOM 726 C C . ALA A 1 94 ? 24.560 2.488 -35.344 1.00 81.50 94 ALA A C 1
ATOM 728 O O . ALA A 1 94 ? 25.293 2.756 -36.302 1.00 81.50 94 ALA A O 1
ATOM 729 N N . ILE A 1 95 ? 24.739 1.393 -34.599 1.00 80.56 95 ILE A N 1
ATOM 730 C CA . ILE A 1 95 ? 25.791 0.401 -34.847 1.00 80.56 95 ILE A CA 1
ATOM 731 C C . ILE A 1 95 ? 25.582 -0.271 -36.208 1.00 80.56 95 ILE A C 1
ATOM 733 O O . ILE A 1 95 ? 26.520 -0.325 -37.000 1.00 80.56 95 ILE A O 1
ATOM 737 N N . SER A 1 96 ? 24.361 -0.708 -36.533 1.00 82.62 96 SER A N 1
ATOM 738 C CA . SER A 1 96 ? 24.057 -1.348 -37.825 1.00 82.62 96 SER A CA 1
ATOM 739 C C . SER A 1 96 ? 24.341 -0.430 -39.024 1.00 82.62 96 SER A C 1
ATOM 741 O O . SER A 1 96 ? 24.918 -0.860 -40.027 1.00 82.62 96 SER A O 1
ATOM 743 N N . ARG A 1 97 ? 24.019 0.866 -38.894 1.00 76.44 97 ARG A N 1
ATOM 744 C CA . ARG A 1 97 ? 24.300 1.895 -39.905 1.00 76.44 97 ARG A CA 1
ATOM 745 C C . ARG A 1 97 ? 25.797 2.128 -40.090 1.00 76.44 97 ARG A C 1
ATOM 747 O O . ARG A 1 97 ? 26.254 2.323 -41.215 1.00 76.44 97 ARG A O 1
ATOM 754 N N . THR A 1 98 ? 26.562 2.093 -39.004 1.00 73.50 98 THR A N 1
ATOM 755 C CA . THR A 1 98 ? 28.020 2.277 -39.041 1.00 73.50 98 THR A CA 1
ATOM 756 C C . THR A 1 98 ? 28.719 1.036 -39.604 1.00 73.50 98 THR A C 1
ATOM 758 O O . THR A 1 98 ? 29.595 1.159 -40.456 1.00 73.50 98 THR A O 1
ATOM 761 N N . GLY A 1 99 ? 28.274 -0.164 -39.220 1.00 70.00 99 GLY A N 1
ATOM 762 C CA . GLY A 1 99 ? 28.774 -1.431 -39.759 1.00 70.00 99 GLY A CA 1
ATOM 763 C C . GLY A 1 99 ? 28.512 -1.596 -41.259 1.00 70.00 99 GLY A C 1
ATOM 764 O O . GLY A 1 99 ? 29.405 -2.017 -41.985 1.00 70.00 99 GLY A O 1
ATOM 765 N N . SER A 1 100 ? 27.338 -1.181 -41.754 1.00 62.38 100 SER A N 1
ATOM 766 C CA . SER A 1 100 ? 27.048 -1.186 -43.200 1.00 62.38 100 SER A CA 1
ATOM 767 C C . SER A 1 100 ? 27.920 -0.213 -43.996 1.00 62.38 100 SER A C 1
ATOM 769 O O . SER A 1 100 ? 28.264 -0.503 -45.137 1.00 62.38 100 SER A O 1
ATOM 771 N N . ARG A 1 101 ? 28.311 0.931 -43.415 1.00 60.69 101 ARG A N 1
ATOM 772 C CA . ARG A 1 101 ? 29.213 1.889 -44.078 1.00 60.69 101 ARG A CA 1
ATOM 773 C C . ARG A 1 101 ? 30.639 1.362 -44.231 1.00 60.69 101 ARG A C 1
ATOM 775 O O . ARG A 1 101 ? 31.260 1.647 -45.245 1.00 60.69 101 ARG A O 1
ATOM 782 N N . ASN A 1 102 ? 31.135 0.586 -43.270 1.00 59.62 102 ASN A N 1
ATOM 783 C CA . ASN A 1 102 ? 32.493 0.034 -43.323 1.00 59.62 102 ASN A CA 1
ATOM 784 C C . ASN A 1 102 ? 32.632 -1.191 -44.244 1.00 59.62 102 ASN A C 1
ATOM 786 O O . ASN A 1 102 ? 33.751 -1.571 -44.552 1.00 59.62 102 ASN A O 1
ATOM 790 N N . ASN A 1 103 ? 31.525 -1.796 -44.691 1.00 55.78 103 ASN A N 1
ATOM 791 C CA . ASN A 1 103 ? 31.523 -2.959 -45.594 1.00 55.78 103 ASN A CA 1
ATOM 792 C C . ASN A 1 103 ? 31.399 -2.586 -47.088 1.00 55.78 103 ASN A C 1
ATOM 794 O O . ASN A 1 103 ? 31.281 -3.470 -47.933 1.00 55.78 103 ASN A O 1
ATOM 798 N N . LEU A 1 104 ? 31.368 -1.288 -47.411 1.00 55.50 104 LEU A N 1
ATOM 799 C CA . LEU A 1 104 ? 31.258 -0.746 -48.775 1.00 55.50 104 LEU A CA 1
ATOM 800 C C . LEU A 1 104 ? 32.511 0.046 -49.208 1.00 55.50 104 LEU A C 1
ATOM 802 O O . LEU A 1 104 ? 32.471 0.716 -50.240 1.00 55.50 104 LEU A O 1
ATOM 806 N N . ALA A 1 105 ? 33.592 -0.013 -48.426 1.00 49.16 105 ALA A N 1
ATOM 807 C CA . ALA A 1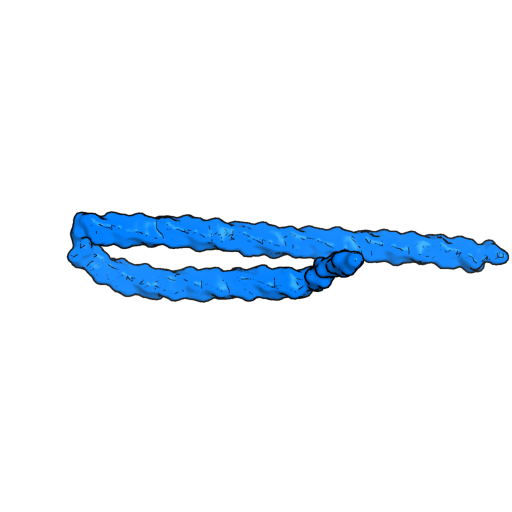 105 ? 34.906 0.566 -48.718 1.00 49.16 105 ALA A CA 1
ATOM 808 C C . ALA A 1 105 ? 35.954 -0.551 -48.779 1.00 49.16 105 ALA A C 1
ATOM 810 O O . ALA A 1 105 ? 36.879 -0.430 -49.612 1.00 49.16 105 ALA A O 1
#

Secondary structure (DSSP, 8-state):
--------HHHHHHHHHHHHHHHHHHHHHHHHHHHHHHHHHTT--THHHHHHHHHHHHHHHHHHHHHHHHHHHHHHHHHHHHHHHHHHHHHHHHHHHHHHHHT--

InterPro domains:
  IPR010310 Type VII secretion system ESAT-6-like [PF06013] (10-89)
  IPR036689 ESAT-6-like superfamily [SSF140453] (7-95)

Foldseek 3Di:
DDDPPPPPLVNLLVVLVVLVVVLVVVVVVVVVVCVVVVVVCVPPDDPVVVVVVVVVVVVVVVSVVSVVVSVVSNVVSVVVVVVVVVVVVVVVVVVVVVVVVVVVD

Sequence (105 aa):
MSQPMIVPIADIARAGATFQAQLEEMQSRLRVLESFMDERSQTWDGASKAAYTGLRQQWQTGAQQLNQIGVNFAGAIGAASRSFRQAEERNLEAISRTGSRNNLA

Organism: NCBI:txid1282883

pLDDT: mean 79.66, std 11.61, range [35.84, 90.88]